Protein AF-A0A5S9LXS6-F1 (afdb_monomer)

pLDDT: mean 84.43, std 11.12, range [48.12, 93.12]

InterPro domains:
  IPR006118 Recombinase, conserved site [PS00397] (7-15)
  IPR006119 Resolvase, N-terminal catalytic domain [PF00239] (4-60)
  IPR006119 Resolvase, N-terminal catalytic domain [PS51736] (3-67)
  IPR036162 Resolvase-like, N-terminal catalytic domain superfamily [G3DSA:3.40.50.1390] (2-62)
  IPR036162 Resolvase-like, N-terminal catalytic domain superfamily [SSF53041] (3-60)

Structure (mmCIF, N/CA/C/O backbone):
data_AF-A0A5S9LXS6-F1
#
_entry.id   AF-A0A5S9LXS6-F1
#
loop_
_atom_site.group_PDB
_atom_site.id
_atom_site.type_symbol
_atom_site.label_atom_id
_atom_site.label_alt_id
_atom_site.label_comp_id
_atom_site.label_asym_id
_atom_site.label_entity_id
_atom_site.label_seq_id
_atom_site.pdbx_PDB_ins_code
_atom_site.Cartn_x
_atom_site.Cartn_y
_atom_site.Cartn_z
_atom_site.occupancy
_atom_site.B_iso_or_equiv
_atom_site.auth_seq_id
_atom_site.auth_comp_id
_atom_site.auth_asym_id
_atom_site.auth_atom_id
_atom_site.pdbx_PDB_model_num
ATOM 1 N N . MET A 1 1 ? -20.014 -6.647 9.999 1.00 61.53 1 MET A N 1
ATOM 2 C CA . MET A 1 1 ? -18.717 -5.942 10.122 1.00 61.53 1 MET A CA 1
ATOM 3 C C . MET A 1 1 ? -17.946 -6.116 8.826 1.00 61.53 1 MET A C 1
ATOM 5 O O . MET A 1 1 ? -17.588 -7.244 8.504 1.00 61.53 1 MET A O 1
ATOM 9 N N . SER A 1 2 ? -17.732 -5.040 8.070 1.00 74.38 2 SER A N 1
ATOM 10 C CA . SER A 1 2 ? -16.865 -5.056 6.887 1.00 74.38 2 SER A CA 1
ATOM 11 C C . SER A 1 2 ? -15.404 -5.261 7.305 1.00 74.38 2 SER A C 1
ATOM 13 O O . SER A 1 2 ? -14.962 -4.788 8.354 1.00 74.38 2 SER A O 1
ATOM 15 N N . ARG A 1 3 ? -14.646 -6.022 6.511 1.00 84.19 3 ARG A N 1
ATOM 16 C CA . ARG A 1 3 ? -13.203 -6.201 6.702 1.00 84.19 3 ARG A CA 1
ATOM 17 C C . ARG A 1 3 ? -12.495 -5.293 5.703 1.00 84.19 3 ARG A C 1
ATOM 19 O O . ARG A 1 3 ? -12.677 -5.467 4.506 1.00 84.19 3 ARG A O 1
ATOM 26 N N . VAL A 1 4 ? -11.726 -4.328 6.200 1.00 88.56 4 VAL A N 1
ATOM 27 C CA . VAL A 1 4 ? -10.953 -3.403 5.361 1.00 88.56 4 VAL A CA 1
ATOM 28 C C . VAL A 1 4 ? -9.528 -3.927 5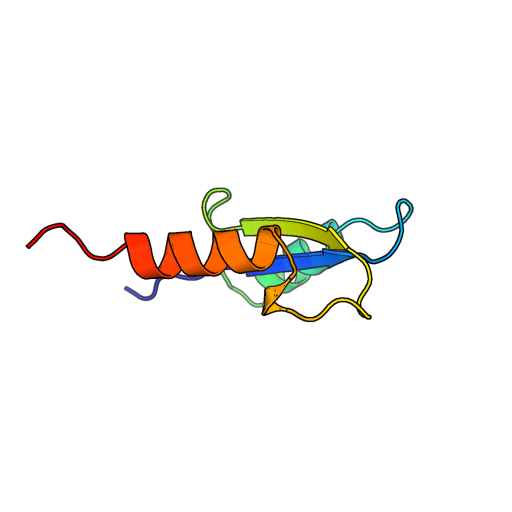.203 1.00 88.56 4 VAL A C 1
ATOM 30 O O . VAL A 1 4 ? -8.914 -4.364 6.184 1.00 88.56 4 VAL A O 1
ATOM 33 N N . PHE A 1 5 ? -9.029 -3.872 3.973 1.00 91.00 5 PHE A N 1
ATOM 34 C CA . PHE A 1 5 ? -7.649 -4.163 3.605 1.00 91.00 5 PHE A CA 1
ATOM 35 C C . PHE A 1 5 ? -7.089 -2.975 2.841 1.00 91.00 5 PHE A C 1
ATOM 37 O O . PHE A 1 5 ? -7.835 -2.277 2.155 1.00 91.00 5 PHE A O 1
ATOM 44 N N . ALA A 1 6 ? -5.783 -2.771 2.952 1.00 92.81 6 ALA A N 1
ATOM 45 C CA . ALA A 1 6 ? -5.082 -1.752 2.195 1.00 92.81 6 ALA A CA 1
ATOM 46 C C . ALA A 1 6 ? -3.859 -2.355 1.524 1.00 92.81 6 ALA A C 1
ATOM 48 O O . ALA A 1 6 ? -3.135 -3.162 2.112 1.00 92.81 6 ALA A O 1
ATOM 49 N N . TYR A 1 7 ? -3.645 -1.923 0.291 1.00 93.12 7 TYR A N 1
ATOM 50 C CA . TYR A 1 7 ? -2.493 -2.274 -0.507 1.00 93.12 7 TYR A CA 1
ATOM 51 C C . TYR A 1 7 ? -1.837 -0.990 -0.992 1.00 93.12 7 TYR A C 1
ATOM 53 O O . TYR A 1 7 ? -2.396 -0.269 -1.820 1.00 93.12 7 TYR A O 1
ATOM 61 N N . CYS A 1 8 ? -0.670 -0.705 -0.433 1.00 92.50 8 CYS A N 1
ATOM 62 C CA . CYS A 1 8 ? 0.112 0.483 -0.713 1.00 92.50 8 CYS A CA 1
ATOM 63 C C . CYS A 1 8 ? 1.351 0.073 -1.510 1.00 92.50 8 CYS A C 1
ATOM 65 O O . CYS A 1 8 ? 1.981 -0.948 -1.222 1.00 92.50 8 CYS A O 1
ATOM 67 N N . ARG A 1 9 ? 1.717 0.865 -2.519 1.00 92.12 9 ARG A N 1
ATOM 68 C CA . ARG A 1 9 ? 2.900 0.577 -3.335 1.00 92.12 9 ARG A CA 1
ATOM 69 C C . ARG A 1 9 ? 3.663 1.822 -3.733 1.00 92.12 9 ARG A C 1
ATO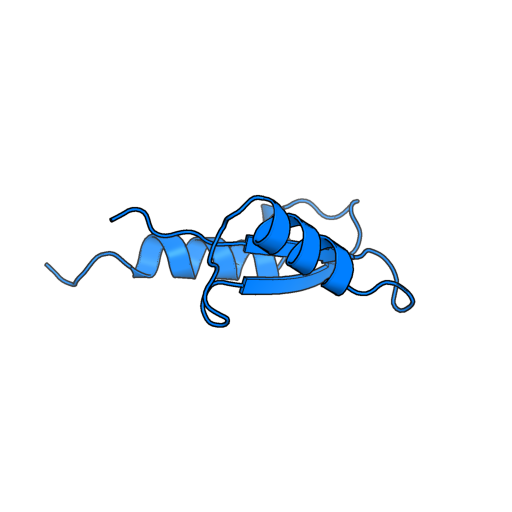M 71 O O . ARG A 1 9 ? 3.077 2.878 -3.969 1.00 92.12 9 ARG A O 1
ATOM 78 N N . VAL A 1 10 ? 4.966 1.664 -3.900 1.00 91.56 10 VAL A N 1
ATOM 79 C CA . VAL A 1 10 ? 5.875 2.707 -4.391 1.00 91.56 10 VAL A CA 1
ATOM 80 C C . VAL A 1 10 ? 6.772 2.145 -5.486 1.00 91.56 10 VAL A C 1
ATOM 82 O O . VAL A 1 10 ? 7.036 0.946 -5.520 1.00 91.56 10 VAL A O 1
ATOM 85 N N . SER A 1 11 ? 7.191 2.989 -6.431 1.00 86.25 11 SER A N 1
ATOM 86 C CA . SER A 1 11 ? 7.973 2.531 -7.593 1.00 86.25 11 SER A CA 1
ATOM 87 C C . SER A 1 11 ? 9.480 2.716 -7.411 1.00 86.25 11 SER A C 1
ATOM 89 O O . SER A 1 11 ? 10.247 2.077 -8.126 1.00 86.25 11 SER A O 1
ATOM 91 N N . THR A 1 12 ? 9.914 3.544 -6.459 1.00 80.19 12 THR A N 1
ATOM 92 C CA . THR A 1 12 ? 11.333 3.822 -6.196 1.00 80.19 12 THR A CA 1
ATOM 93 C C . THR A 1 12 ? 11.690 3.612 -4.723 1.00 80.19 12 THR A C 1
ATOM 95 O O . THR A 1 12 ? 10.823 3.674 -3.855 1.00 80.19 12 THR A O 1
ATOM 98 N N . LEU A 1 13 ? 12.978 3.360 -4.448 1.00 71.00 13 LEU A N 1
ATOM 99 C CA . LEU A 1 13 ? 13.523 3.154 -3.091 1.00 71.00 13 LEU A CA 1
ATOM 100 C C . LEU A 1 13 ? 13.408 4.403 -2.205 1.00 71.00 13 LEU A C 1
ATOM 102 O O . LEU A 1 13 ? 13.394 4.305 -0.985 1.00 71.00 13 LEU A O 1
ATOM 106 N N . GLU A 1 14 ? 13.351 5.577 -2.825 1.00 75.12 14 GLU A N 1
ATOM 107 C CA . GLU A 1 14 ? 13.299 6.869 -2.135 1.00 75.12 14 GLU A CA 1
ATOM 108 C C . GLU A 1 14 ? 11.875 7.248 -1.702 1.00 75.12 14 GLU A C 1
ATOM 110 O O . GLU A 1 14 ? 11.670 8.243 -1.010 1.00 75.12 14 GLU A O 1
ATOM 115 N N . GLN A 1 15 ? 10.877 6.463 -2.111 1.00 75.81 15 GLN A N 1
ATOM 116 C CA . GLN A 1 15 ? 9.480 6.664 -1.761 1.00 75.81 15 GLN A CA 1
ATOM 117 C C . GLN A 1 15 ? 9.079 5.708 -0.639 1.00 75.81 15 GLN A C 1
ATOM 119 O O . GLN A 1 15 ? 9.420 4.529 -0.655 1.00 75.81 15 GLN A O 1
ATOM 124 N N . THR A 1 16 ? 8.288 6.197 0.313 1.00 80.62 16 THR A N 1
ATOM 125 C CA . THR A 1 16 ? 7.668 5.366 1.348 1.00 80.62 16 THR A CA 1
ATOM 126 C C . THR A 1 16 ? 6.160 5.298 1.135 1.00 80.62 16 THR A C 1
ATOM 128 O O . THR A 1 16 ? 5.530 6.218 0.611 1.00 80.62 16 THR A O 1
ATOM 131 N N . THR A 1 17 ? 5.553 4.193 1.553 1.00 86.56 17 THR A N 1
ATOM 132 C CA . THR A 1 17 ? 4.095 3.991 1.548 1.00 86.56 17 THR A CA 1
ATOM 133 C C . THR A 1 17 ? 3.387 4.706 2.705 1.00 86.56 17 THR A C 1
ATOM 135 O O . THR A 1 17 ? 2.159 4.705 2.769 1.00 86.56 17 THR A O 1
ATOM 138 N N . GLU A 1 18 ? 4.142 5.376 3.580 1.00 86.81 18 GLU A N 1
ATOM 139 C CA . GLU A 1 18 ? 3.653 6.058 4.784 1.00 86.81 18 GLU A CA 1
ATOM 140 C C . GLU A 1 18 ? 2.578 7.108 4.472 1.00 86.81 18 GLU A C 1
ATOM 142 O O . GLU A 1 18 ? 1.550 7.156 5.144 1.00 86.81 18 GLU A O 1
ATOM 147 N N . ASN A 1 19 ? 2.753 7.911 3.417 1.00 88.56 19 ASN A N 1
ATOM 148 C CA . ASN A 1 19 ? 1.735 8.891 3.024 1.00 88.56 19 ASN A CA 1
ATOM 149 C C . ASN A 1 19 ? 0.417 8.216 2.620 1.00 88.56 19 ASN A C 1
ATOM 151 O O . ASN A 1 19 ? -0.647 8.662 3.035 1.00 88.56 19 ASN A O 1
ATOM 155 N N . GLN A 1 20 ? 0.486 7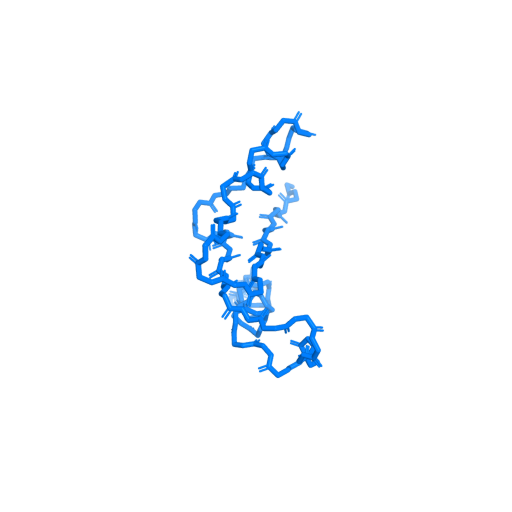.104 1.883 1.00 90.25 20 GLN A N 1
ATOM 156 C CA . GLN A 1 20 ? -0.699 6.352 1.449 1.00 90.25 20 GLN A CA 1
ATOM 157 C C . GLN A 1 20 ? -1.432 5.776 2.662 1.00 90.25 20 GLN A C 1
ATOM 159 O O . GLN A 1 20 ? -2.655 5.849 2.758 1.00 90.25 20 GLN A O 1
ATOM 164 N N . ARG A 1 21 ? -0.677 5.258 3.637 1.00 88.00 21 ARG A N 1
ATOM 165 C CA . ARG A 1 21 ? -1.233 4.783 4.902 1.00 88.00 21 ARG A CA 1
ATOM 166 C C . ARG A 1 21 ? -1.935 5.909 5.669 1.00 88.00 21 ARG A C 1
ATOM 168 O O . ARG A 1 21 ? -3.065 5.718 6.113 1.00 88.00 21 ARG A O 1
ATOM 175 N N . ARG A 1 22 ? -1.295 7.074 5.804 1.00 89.12 22 ARG A N 1
ATOM 176 C CA . ARG A 1 22 ? -1.875 8.236 6.496 1.00 89.12 22 ARG A CA 1
ATOM 177 C C . ARG A 1 22 ? -3.142 8.737 5.825 1.00 89.12 22 ARG A C 1
ATOM 179 O O . ARG A 1 22 ? -4.090 9.062 6.525 1.00 89.12 22 ARG A O 1
ATOM 186 N N . GLU A 1 23 ? -3.185 8.774 4.498 1.00 91.31 23 GLU A N 1
ATOM 187 C CA . GLU A 1 23 ? -4.388 9.159 3.752 1.00 91.31 23 GLU A CA 1
ATOM 188 C C . GLU A 1 23 ? -5.545 8.182 3.989 1.00 91.31 23 GLU A C 1
ATOM 190 O O . GLU A 1 23 ? -6.681 8.610 4.183 1.00 91.31 23 GLU A O 1
ATOM 195 N N . ILE A 1 24 ? -5.265 6.877 4.053 1.00 91.00 24 ILE A N 1
ATOM 196 C CA . ILE A 1 24 ? -6.266 5.847 4.369 1.00 91.00 24 ILE A CA 1
ATOM 197 C C . ILE A 1 24 ? -6.804 6.023 5.796 1.00 91.00 24 ILE A C 1
ATOM 199 O O . ILE A 1 24 ? -8.018 5.979 6.009 1.00 91.00 24 ILE A O 1
ATOM 203 N N . GLU A 1 25 ? -5.919 6.253 6.768 1.00 89.88 25 GLU A N 1
ATOM 204 C CA . GLU A 1 25 ? -6.310 6.521 8.156 1.00 89.88 25 GLU A CA 1
ATOM 205 C C . GLU A 1 25 ? -7.113 7.833 8.266 1.00 89.88 25 GLU A C 1
ATOM 207 O O . GLU A 1 25 ? -8.160 7.860 8.915 1.00 89.88 25 GLU A O 1
ATOM 212 N N . ALA A 1 26 ? -6.688 8.894 7.572 1.00 90.69 26 ALA A N 1
ATOM 213 C CA . ALA A 1 26 ? -7.363 10.194 7.534 1.00 90.69 26 ALA A CA 1
ATOM 214 C C . ALA A 1 26 ? -8.738 10.136 6.851 1.00 90.69 26 ALA A C 1
ATOM 216 O O . ALA A 1 26 ? -9.653 10.857 7.246 1.00 90.69 26 ALA A O 1
ATOM 217 N N . ALA A 1 27 ? -8.917 9.244 5.875 1.00 91.38 27 ALA A N 1
ATOM 218 C CA . ALA A 1 27 ? -10.212 8.951 5.265 1.00 91.38 27 ALA A CA 1
ATOM 219 C C . ALA A 1 27 ? -11.159 8.159 6.195 1.00 91.38 27 ALA A C 1
ATOM 221 O O . ALA A 1 27 ? -12.299 7.885 5.823 1.00 91.38 27 ALA A O 1
ATOM 222 N N . GLY A 1 28 ? -10.712 7.800 7.405 1.00 90.56 28 GLY A N 1
ATOM 223 C CA . GLY A 1 28 ? -11.519 7.123 8.420 1.00 90.56 28 GLY A CA 1
ATOM 224 C C . GLY A 1 28 ? -11.484 5.596 8.338 1.00 90.56 28 GLY A C 1
ATOM 225 O O . GLY A 1 28 ? -12.285 4.928 8.995 1.00 90.56 28 GLY A O 1
ATOM 226 N N . PHE A 1 29 ? -10.568 5.011 7.558 1.00 90.06 29 PHE A N 1
ATOM 227 C CA . PHE A 1 29 ? -10.429 3.560 7.467 1.00 90.06 29 PHE A CA 1
ATOM 228 C C . PHE A 1 29 ? -9.453 3.026 8.519 1.00 90.06 29 PHE A C 1
ATOM 230 O O . PHE A 1 29 ? -8.253 3.285 8.484 1.00 90.06 29 PHE A O 1
ATOM 237 N N . THR A 1 30 ? -9.946 2.187 9.432 1.00 87.88 30 THR A N 1
ATOM 238 C CA . THR A 1 30 ? -9.089 1.467 10.386 1.00 87.88 30 THR A CA 1
ATOM 239 C C . THR A 1 30 ? -8.585 0.158 9.778 1.00 87.88 30 THR A C 1
ATOM 241 O O . THR A 1 30 ? -9.254 -0.880 9.843 1.00 87.88 30 THR A O 1
ATOM 244 N N . VAL A 1 31 ? -7.385 0.181 9.197 1.00 88.25 31 VAL A N 1
ATOM 245 C CA . VAL A 1 31 ? -6.734 -1.019 8.653 1.00 88.25 31 VAL A CA 1
ATOM 246 C C . VAL A 1 31 ? -5.786 -1.613 9.689 1.00 88.25 31 VAL A C 1
ATOM 248 O O . VAL A 1 31 ? -4.857 -0.964 10.160 1.00 88.25 31 VAL A O 1
ATOM 251 N N . LYS A 1 32 ? -6.007 -2.878 10.061 1.00 87.62 32 LYS A N 1
ATOM 252 C CA . LYS A 1 32 ? -5.087 -3.589 10.962 1.00 87.62 32 LYS A CA 1
ATOM 253 C C . LYS A 1 32 ? -3.741 -3.813 10.258 1.00 87.62 32 LYS A C 1
ATOM 255 O O . LYS A 1 32 ? -3.768 -4.163 9.081 1.00 87.62 32 LYS A O 1
ATOM 260 N N . PRO A 1 33 ? -2.595 -3.783 10.963 1.00 84.62 33 PRO A N 1
ATOM 261 C CA . PRO A 1 33 ? -1.284 -4.064 10.363 1.00 84.62 33 PRO A CA 1
ATOM 262 C C . PRO A 1 33 ? -1.222 -5.401 9.605 1.00 84.62 33 PRO A C 1
ATOM 264 O O . PRO A 1 33 ? -0.612 -5.508 8.554 1.00 84.62 33 PRO A O 1
ATOM 267 N N . GLN A 1 34 ? -1.950 -6.415 10.081 1.00 85.88 34 GLN A N 1
ATOM 268 C CA . GLN A 1 34 ? -2.071 -7.731 9.433 1.00 85.88 34 GLN A CA 1
ATOM 269 C C . GLN A 1 34 ? -2.812 -7.701 8.079 1.00 85.88 34 GLN A C 1
ATOM 271 O O . GLN A 1 34 ? -2.776 -8.671 7.327 1.00 85.88 34 GLN A O 1
ATOM 276 N N . ARG A 1 35 ? -3.533 -6.618 7.784 1.00 88.62 35 ARG A N 1
ATOM 277 C CA . ARG A 1 35 ? -4.343 -6.396 6.572 1.00 88.62 35 ARG A CA 1
ATOM 278 C C . ARG A 1 35 ? -3.820 -5.238 5.721 1.00 88.62 35 ARG A C 1
ATOM 280 O O . ARG A 1 35 ? -4.428 -4.924 4.702 1.00 88.62 35 ARG A O 1
ATOM 287 N N . LEU A 1 36 ? -2.722 -4.621 6.150 1.00 90.94 36 LEU A N 1
ATOM 288 C CA . LEU A 1 36 ? -1.951 -3.671 5.371 1.00 90.94 36 LEU A CA 1
ATOM 289 C C . LEU A 1 36 ? -0.852 -4.454 4.647 1.00 90.94 36 LEU A C 1
ATOM 291 O O . LEU A 1 36 ? -0.160 -5.282 5.249 1.00 90.94 36 LEU A O 1
ATOM 295 N N . ILE A 1 37 ? -0.743 -4.249 3.342 1.00 92.31 37 ILE A N 1
ATOM 296 C CA . ILE A 1 37 ? 0.350 -4.776 2.533 1.00 92.31 37 ILE A CA 1
ATOM 297 C C . ILE A 1 37 ? 1.029 -3.610 1.847 1.00 92.31 37 ILE A C 1
ATOM 299 O O . ILE A 1 37 ? 0.379 -2.802 1.193 1.00 92.31 37 ILE A O 1
ATOM 303 N N . GLU A 1 38 ? 2.341 -3.558 2.006 1.00 92.06 38 GLU A N 1
ATOM 304 C CA . GLU A 1 38 ? 3.199 -2.531 1.445 1.00 92.06 38 GLU A CA 1
ATOM 305 C C . GLU A 1 38 ? 4.240 -3.233 0.583 1.00 92.06 38 GLU A C 1
ATOM 307 O O . GLU A 1 38 ? 4.869 -4.197 1.027 1.00 92.06 38 GLU A O 1
ATOM 312 N N . GLU A 1 39 ? 4.393 -2.799 -0.665 1.00 91.06 39 GLU A N 1
ATOM 313 C CA . GLU A 1 39 ? 5.449 -3.320 -1.525 1.00 91.06 39 GLU A CA 1
ATOM 314 C C . GLU A 1 39 ? 6.073 -2.245 -2.405 1.00 91.06 39 GLU A C 1
ATOM 316 O O . GLU A 1 39 ? 5.448 -1.258 -2.796 1.00 91.06 39 GLU A O 1
ATOM 321 N N . GLN A 1 40 ? 7.332 -2.473 -2.744 1.00 90.50 40 GLN A N 1
ATOM 322 C CA . GLN A 1 40 ? 8.053 -1.635 -3.675 1.00 90.50 40 GLN A CA 1
ATOM 323 C C . GLN A 1 40 ? 8.141 -2.350 -5.018 1.00 90.50 40 GLN A C 1
ATOM 325 O O . GLN A 1 40 ? 8.912 -3.294 -5.188 1.00 90.50 40 GLN A O 1
ATOM 330 N N . ILE A 1 41 ? 7.335 -1.900 -5.975 1.00 89.56 41 ILE A N 1
ATOM 331 C CA . ILE A 1 41 ? 7.249 -2.506 -7.298 1.00 89.56 41 ILE A CA 1
ATOM 332 C C . ILE A 1 41 ? 6.851 -1.466 -8.340 1.00 89.56 41 ILE A C 1
ATOM 334 O O . ILE A 1 41 ? 6.012 -0.589 -8.097 1.00 89.56 41 ILE A O 1
ATOM 338 N N . SER A 1 42 ? 7.454 -1.572 -9.525 1.00 86.44 42 SER A N 1
ATOM 339 C CA . SER A 1 42 ? 7.147 -0.673 -10.635 1.00 86.44 42 SER A CA 1
ATOM 340 C C . SER A 1 42 ? 5.661 -0.725 -10.989 1.00 86.44 42 SER A C 1
ATOM 342 O O . SER A 1 42 ? 5.054 -1.795 -11.080 1.00 86.44 42 SER A O 1
ATOM 344 N N . GLY A 1 43 ? 5.077 0.444 -11.263 1.00 84.12 43 GLY A N 1
ATOM 345 C CA . GLY A 1 43 ? 3.707 0.542 -11.767 1.00 84.12 43 GLY A CA 1
ATOM 346 C C . GLY A 1 43 ? 3.479 -0.105 -13.128 1.00 84.12 43 GLY A C 1
ATOM 347 O O . GLY A 1 43 ? 2.329 -0.379 -13.458 1.00 84.12 43 GLY A O 1
ATOM 348 N N . SER A 1 44 ? 4.548 -0.389 -13.875 1.00 88.69 44 SER A N 1
ATOM 349 C CA . SER A 1 44 ? 4.483 -1.106 -15.150 1.00 88.69 44 SER A CA 1
ATOM 350 C C . SER A 1 44 ? 4.242 -2.612 -15.003 1.00 88.69 44 SER A C 1
ATOM 352 O O . SER A 1 44 ? 3.843 -3.242 -15.975 1.00 88.69 44 SER A O 1
ATOM 354 N N . VAL A 1 45 ? 4.464 -3.197 -13.820 1.00 89.50 45 VAL A N 1
ATOM 355 C CA . VAL A 1 45 ? 4.207 -4.626 -13.569 1.00 89.50 45 VAL A CA 1
ATOM 356 C C . VAL A 1 45 ? 2.705 -4.845 -13.416 1.00 89.50 45 VAL A C 1
ATOM 358 O O . VAL A 1 45 ? 2.058 -4.096 -12.675 1.00 89.50 45 VAL A O 1
ATOM 361 N N . ALA A 1 46 ? 2.130 -5.854 -14.075 1.00 90.44 46 ALA A N 1
ATOM 362 C CA . ALA A 1 46 ? 0.700 -6.142 -13.977 1.00 90.44 46 ALA A CA 1
ATOM 363 C C . ALA A 1 46 ? 0.317 -6.542 -12.545 1.00 90.44 46 ALA A C 1
ATOM 365 O O . ALA A 1 46 ? 1.088 -7.204 -11.861 1.00 90.44 46 ALA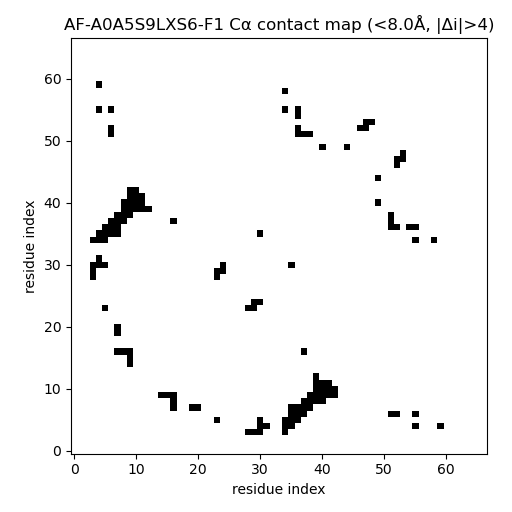 A O 1
ATOM 366 N N . ALA A 1 47 ? -0.878 -6.166 -12.072 1.00 87.50 47 ALA A N 1
ATOM 367 C CA . ALA A 1 47 ? -1.289 -6.418 -10.684 1.00 87.50 47 ALA A CA 1
ATOM 368 C C . ALA A 1 47 ? -1.216 -7.905 -10.287 1.00 87.50 47 ALA A C 1
ATOM 370 O O . ALA A 1 47 ? -0.799 -8.213 -9.176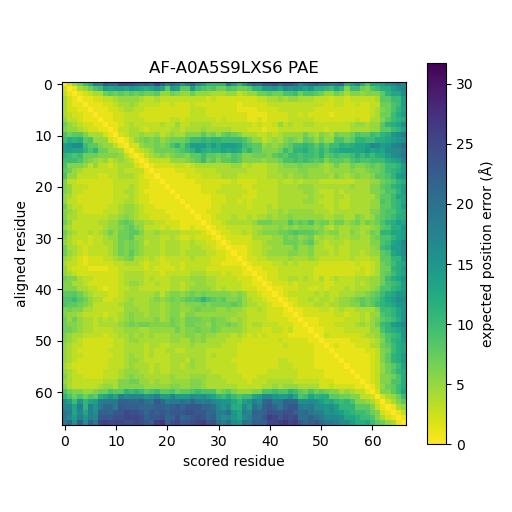 1.00 87.50 47 ALA A O 1
ATOM 371 N N . SER A 1 48 ? -1.543 -8.816 -11.209 1.00 87.00 48 SER A N 1
ATOM 372 C CA . SER A 1 48 ? -1.455 -10.271 -11.021 1.00 87.00 48 SER A CA 1
ATOM 373 C C . SER A 1 48 ? -0.033 -10.789 -10.797 1.00 87.00 48 SER A C 1
ATOM 375 O O . SER A 1 48 ? 0.143 -11.851 -10.213 1.00 87.00 48 SER A O 1
ATOM 377 N N . GLU A 1 49 ? 0.977 -10.054 -11.256 1.00 89.62 49 GLU A N 1
ATOM 378 C CA . GLU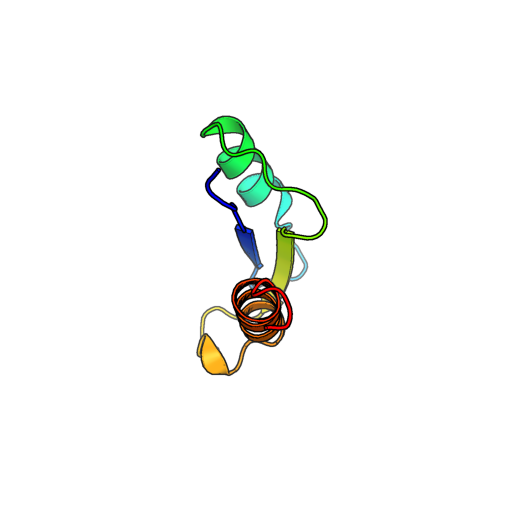 A 1 49 ? 2.390 -10.417 -11.124 1.00 89.62 49 GLU A CA 1
ATOM 379 C C . GLU A 1 49 ? 3.031 -9.798 -9.875 1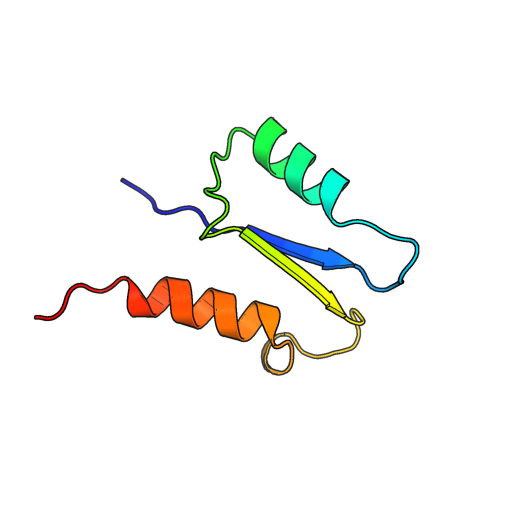.00 89.62 49 GLU A C 1
ATOM 381 O O . GLU A 1 49 ? 4.192 -10.069 -9.572 1.00 89.62 49 GLU A O 1
ATOM 386 N N . ARG A 1 50 ? 2.292 -8.960 -9.132 1.00 92.25 50 ARG A N 1
ATOM 387 C CA . ARG A 1 50 ? 2.801 -8.286 -7.934 1.00 92.25 50 ARG A CA 1
ATOM 388 C C . ARG A 1 50 ? 2.651 -9.200 -6.716 1.00 92.25 50 ARG A C 1
ATOM 390 O O . ARG A 1 50 ? 1.519 -9.526 -6.338 1.00 92.25 50 ARG A O 1
ATOM 397 N N . PRO A 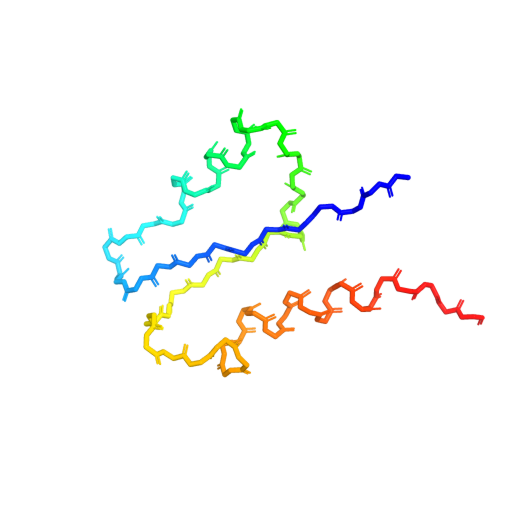1 51 ? 3.751 -9.597 -6.053 1.00 90.75 51 PRO A N 1
ATOM 398 C CA . PRO A 1 51 ? 3.683 -10.527 -4.930 1.00 90.75 51 PRO A CA 1
ATOM 399 C C . PRO A 1 51 ? 2.856 -10.004 -3.750 1.00 90.75 51 PRO A C 1
ATOM 401 O O . PRO A 1 51 ? 2.163 -10.782 -3.092 1.00 90.75 51 PRO A O 1
ATOM 404 N N . GLY A 1 52 ? 2.907 -8.699 -3.460 1.00 91.12 52 GLY A N 1
ATOM 405 C CA . GLY A 1 52 ? 2.101 -8.105 -2.392 1.00 91.12 52 GLY A CA 1
ATOM 406 C C . GLY A 1 52 ? 0.612 -8.094 -2.734 1.00 91.12 52 GLY A C 1
ATOM 407 O O . GLY A 1 52 ? -0.213 -8.403 -1.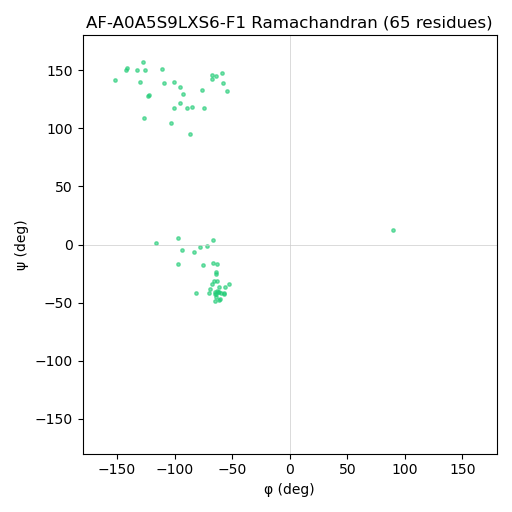875 1.00 91.12 52 GLY A O 1
ATOM 408 N N . PHE A 1 53 ? 0.258 -7.844 -3.995 1.00 90.62 53 PHE A N 1
ATOM 409 C CA . PHE A 1 53 ? -1.131 -7.934 -4.446 1.00 90.62 53 PHE A CA 1
ATOM 410 C C . PHE A 1 53 ? -1.678 -9.366 -4.356 1.00 90.62 53 PHE A C 1
ATOM 412 O O . PHE A 1 53 ? -2.772 -9.569 -3.838 1.00 90.62 53 PHE A O 1
ATOM 419 N N . ALA A 1 54 ? -0.904 -10.380 -4.751 1.00 90.56 54 ALA A N 1
ATOM 420 C CA . ALA A 1 54 ? -1.308 -11.779 -4.577 1.00 90.56 54 ALA A CA 1
ATOM 421 C C . ALA A 1 54 ? -1.541 -12.138 -3.095 1.00 90.56 54 ALA A C 1
ATOM 423 O O . ALA A 1 54 ? -2.538 -12.771 -2.752 1.00 90.56 54 ALA A O 1
ATOM 424 N N . ARG A 1 55 ? -0.672 -11.661 -2.190 1.00 89.44 55 ARG A N 1
ATOM 425 C CA . ARG A 1 55 ? -0.850 -11.826 -0.734 1.00 89.44 55 ARG A CA 1
ATOM 426 C C . ARG A 1 55 ? -2.098 -11.123 -0.198 1.00 89.44 55 ARG A C 1
ATOM 428 O O . ARG A 1 55 ? -2.665 -11.573 0.794 1.00 89.44 55 ARG A O 1
ATOM 435 N N . LEU A 1 56 ? -2.509 -10.008 -0.804 1.00 90.88 56 LEU A N 1
ATOM 436 C CA . LEU A 1 56 ? -3.739 -9.306 -0.431 1.00 90.88 56 LEU A CA 1
ATOM 437 C C . LEU A 1 56 ? -4.952 -10.188 -0.717 1.00 90.88 56 LEU A C 1
ATOM 439 O O . LEU A 1 56 ? -5.791 -10.362 0.163 1.00 90.88 56 LEU A O 1
ATOM 443 N N . LEU A 1 57 ? -5.000 -10.757 -1.924 1.00 88.75 57 LEU A N 1
ATOM 444 C CA . LEU A 1 57 ? -6.069 -11.650 -2.364 1.00 88.75 57 LEU A CA 1
ATOM 445 C C . LEU A 1 57 ? -6.146 -12.896 -1.478 1.00 88.75 57 LEU A C 1
ATOM 447 O O . LEU A 1 57 ? -7.211 -13.193 -0.950 1.00 88.75 57 LEU A O 1
ATOM 451 N N . ASP A 1 58 ? -5.008 -13.536 -1.201 1.00 87.38 58 ASP A N 1
ATOM 452 C CA . ASP A 1 58 ? -4.940 -14.692 -0.298 1.00 87.38 58 ASP A CA 1
ATOM 453 C C . ASP A 1 58 ? -5.490 -14.371 1.102 1.00 87.38 58 ASP A C 1
ATOM 455 O O . ASP A 1 58 ? -6.272 -15.128 1.673 1.00 87.38 58 ASP A O 1
ATOM 459 N N . ARG A 1 59 ? -5.176 -13.187 1.645 1.00 85.19 59 ARG A N 1
ATOM 460 C CA . ARG A 1 59 ? -5.744 -12.745 2.928 1.00 85.19 59 ARG A CA 1
ATOM 461 C C . ARG A 1 59 ? -7.238 -12.468 2.851 1.00 85.19 59 ARG A C 1
ATOM 463 O O . ARG A 1 59 ? -7.918 -12.662 3.855 1.00 85.19 59 ARG A O 1
ATOM 470 N N . MET A 1 60 ? -7.742 -11.971 1.724 1.00 86.00 60 MET A N 1
ATOM 471 C CA . MET A 1 60 ? -9.170 -11.719 1.527 1.00 86.00 60 MET A CA 1
ATOM 472 C C . MET A 1 60 ? -9.959 -13.031 1.413 1.00 86.00 60 MET A C 1
ATOM 474 O O . MET A 1 60 ? -11.006 -13.150 2.054 1.00 86.00 60 MET A O 1
ATOM 478 N N . ASP A 1 61 ? -9.422 -14.018 0.692 1.00 81.19 61 ASP A N 1
ATOM 479 C CA . ASP A 1 61 ? -10.062 -15.313 0.423 1.00 81.19 61 ASP A CA 1
ATOM 480 C C . ASP A 1 61 ? -9.912 -16.310 1.587 1.00 81.19 61 ASP A C 1
ATOM 482 O O . ASP A 1 61 ? -10.883 -16.957 1.999 1.00 81.19 61 ASP A O 1
ATOM 486 N N . GLY A 1 62 ? -8.726 -16.372 2.206 1.00 67.88 62 GLY A N 1
ATOM 487 C CA . GLY A 1 62 ? -8.397 -17.224 3.362 1.00 67.88 62 GLY A CA 1
ATOM 488 C C . GLY A 1 62 ? -9.130 -16.853 4.658 1.00 67.88 62 GLY A C 1
ATOM 489 O O . GLY A 1 62 ? -8.904 -17.427 5.720 1.00 67.88 62 GLY A O 1
ATOM 490 N N . LEU A 1 63 ? -10.029 -15.877 4.581 1.00 56.94 63 LEU A N 1
ATOM 491 C CA . LEU A 1 63 ? -10.846 -15.371 5.672 1.00 56.94 63 LEU A CA 1
ATOM 492 C C . LEU A 1 63 ? -12.253 -15.993 5.711 1.00 56.94 63 LEU A C 1
ATOM 494 O O . LEU A 1 63 ? -13.088 -15.598 6.540 1.00 56.94 63 LEU A O 1
ATOM 498 N N . THR A 1 64 ? -12.500 -16.966 4.836 1.00 50.47 64 THR A N 1
ATOM 499 C CA . THR A 1 64 ? -13.638 -17.881 4.904 1.00 50.47 64 THR A CA 1
ATOM 500 C C . THR A 1 64 ? -13.367 -18.889 6.029 1.00 50.47 64 THR A C 1
ATOM 502 O O . THR A 1 64 ? -12.357 -19.590 5.960 1.00 50.47 64 THR A O 1
ATOM 505 N N . PRO A 1 65 ? -14.183 -18.957 7.100 1.00 49.38 65 PRO A N 1
ATOM 506 C CA . PRO A 1 65 ? -13.992 -19.991 8.113 1.00 49.38 65 PRO A CA 1
ATOM 507 C C . PRO A 1 65 ? -14.105 -21.378 7.456 1.00 49.38 65 PRO A C 1
ATOM 509 O O . PRO A 1 65 ? -14.868 -21.517 6.491 1.00 49.38 65 PRO A O 1
ATOM 512 N N . PRO A 1 66 ? -13.364 -22.395 7.940 1.00 52.47 66 PRO A N 1
ATOM 513 C CA . PRO A 1 66 ? -13.591 -23.762 7.492 1.00 52.47 66 PRO A CA 1
ATOM 514 C C . PRO A 1 66 ? -15.070 -24.105 7.716 1.00 52.47 66 PRO A C 1
ATOM 516 O O . PRO A 1 66 ? -15.627 -23.772 8.765 1.00 52.47 66 PRO A O 1
ATOM 519 N N . ARG A 1 67 ? -15.703 -24.669 6.682 1.00 48.12 67 ARG A N 1
ATOM 520 C CA . ARG A 1 67 ? -17.074 -25.187 6.753 1.00 48.12 67 ARG A CA 1
ATOM 521 C C . ARG A 1 67 ? -17.174 -26.338 7.743 1.00 48.12 67 ARG A C 1
ATOM 523 O O . ARG A 1 67 ? -16.197 -27.116 7.818 1.00 48.12 67 ARG A O 1
#

Mean predicted aligned error: 5.79 Å

Solvent-accessible surface area (backbone atoms only — not comparable to full-atom values): 4286 Å² total; per-residue (Å²): 134,90,85,61,70,46,82,36,67,25,67,50,91,92,52,71,49,62,65,59,52,50,51,42,47,73,74,68,48,84,58,52,75,95,37,49,39,76,42,81,49,54,84,85,58,54,67,89,76,33,70,52,53,51,52,50,52,50,59,64,60,71,66,58,74,86,129

Secondary structure (DSSP, 8-state):
-PPP-EEEEESSTT--THHHHHHHHHTT----GGGEEEEE--TTS-GGG-HHHHHHHHHHHTTSPP-

Organism: NCBI:txid1296536

Radius of gyration: 13.07 Å; Cα contacts (8 Å, |Δi|>4): 69; chains: 1; bounding box: 32×35×26 Å

Sequence (67 aa):
MSRVFAYCRVSTLEQTTENQRREIEAAGFTVKPQRLIEEQISGSVAASERPGFARLLDRMDGLTPPR

Foldseek 3Di:
DDADAEEFEAADPVDDSVVVVVVCVVVVDDHDPVRYFYYYHHPPDDLVRDPSSVVNVCVVVVPPPDD

Nearest PDB structures (foldseek):
  7cfy-assembly1_A  TM=3.043E-01  e=7.747E+00  Escherichia coli K-12
  5zyo-assembly2_D  TM=2.907E-01  e=8.875E+00  Escherichia coli K-12
  8vun-assembly1_C  TM=2.579E-01  e=9.499E+00  Homo sapiens